Protein AF-A0A7L8GAW0-F1 (afdb_monomer_lite)

pLDDT: mean 94.49, std 5.11, range [72.31, 98.12]

Structure (mmCIF, N/CA/C/O backbone):
data_AF-A0A7L8GAW0-F1
#
_entry.id   AF-A0A7L8GAW0-F1
#
loop_
_atom_site.group_PDB
_atom_site.id
_atom_site.type_symbol
_atom_site.label_atom_id
_atom_site.label_alt_id
_atom_site.label_comp_id
_atom_site.label_asym_id
_atom_site.label_entity_id
_atom_site.label_seq_id
_atom_site.pdbx_PDB_ins_code
_atom_site.Cartn_x
_atom_site.Cartn_y
_atom_site.Cartn_z
_atom_site.occupancy
_atom_site.B_iso_or_equiv
_atom_site.auth_seq_id
_atom_site.auth_comp_id
_atom_site.auth_asym_id
_atom_site.auth_atom_id
_atom_site.pdbx_PDB_model_num
ATOM 1 N N . TRP A 1 1 ? 0.051 -0.801 -17.033 1.00 78.75 1 TRP A N 1
ATOM 2 C CA . TRP A 1 1 ? -0.127 0.002 -15.808 1.00 78.75 1 TRP A CA 1
ATOM 3 C C . TRP A 1 1 ? 1.087 -0.197 -14.921 1.00 78.75 1 TRP A C 1
ATOM 5 O O . TRP A 1 1 ? 1.540 -1.330 -14.818 1.00 78.75 1 TRP A O 1
ATOM 15 N N . ILE A 1 2 ? 1.632 0.876 -14.345 1.00 84.12 2 ILE A N 1
ATOM 16 C CA . ILE A 1 2 ? 2.745 0.828 -13.385 1.00 84.12 2 ILE A CA 1
ATOM 17 C C . ILE A 1 2 ? 2.223 1.235 -12.007 1.00 84.12 2 ILE A C 1
ATOM 19 O O . ILE A 1 2 ? 1.416 2.158 -11.907 1.00 84.12 2 ILE A O 1
ATOM 23 N N . PHE A 1 3 ? 2.671 0.545 -10.960 1.00 90.25 3 PHE A N 1
ATOM 24 C CA . PHE A 1 3 ? 2.330 0.865 -9.577 1.00 90.25 3 PHE A CA 1
ATOM 25 C C . PHE A 1 3 ? 3.541 1.484 -8.879 1.00 90.25 3 PHE A C 1
ATOM 27 O O . PHE A 1 3 ? 4.643 0.939 -8.928 1.00 90.25 3 PHE A O 1
ATOM 34 N N . LEU A 1 4 ? 3.332 2.632 -8.232 1.00 95.88 4 LEU A N 1
ATOM 35 C CA . LEU A 1 4 ? 4.364 3.336 -7.473 1.00 95.88 4 LEU A CA 1
ATOM 36 C C . LEU A 1 4 ? 4.194 3.059 -5.978 1.00 95.88 4 LEU A C 1
ATOM 38 O O . LEU A 1 4 ? 3.092 3.143 -5.436 1.00 95.88 4 LEU A O 1
ATOM 42 N N . CYS A 1 5 ? 5.293 2.724 -5.314 1.00 96.69 5 CYS A N 1
ATOM 43 C CA . CYS A 1 5 ? 5.362 2.418 -3.893 1.00 96.69 5 CYS A CA 1
ATOM 44 C C . CYS A 1 5 ? 5.377 3.704 -3.056 1.00 96.69 5 CYS A C 1
ATOM 46 O O . CYS A 1 5 ? 6.309 4.504 -3.157 1.00 96.69 5 CYS A O 1
ATOM 48 N N . ALA A 1 6 ? 4.373 3.873 -2.192 1.00 95.88 6 ALA A N 1
ATOM 49 C CA . ALA A 1 6 ? 4.233 5.025 -1.296 1.00 95.88 6 ALA A CA 1
ATOM 50 C C . ALA A 1 6 ? 5.007 4.891 0.031 1.00 95.88 6 ALA A C 1
ATOM 52 O O . ALA A 1 6 ? 5.016 5.823 0.828 1.00 95.88 6 ALA A O 1
ATOM 53 N N . ALA A 1 7 ? 5.689 3.765 0.272 1.00 96.12 7 ALA A N 1
ATOM 54 C CA . ALA A 1 7 ? 6.540 3.590 1.456 1.00 96.12 7 ALA A CA 1
ATOM 55 C C . ALA A 1 7 ? 7.844 4.413 1.398 1.00 96.12 7 ALA A C 1
ATOM 57 O O . ALA A 1 7 ? 8.649 4.399 2.326 1.00 96.12 7 ALA A O 1
ATOM 58 N N . HIS A 1 8 ? 8.076 5.131 0.299 1.00 95.75 8 HIS A N 1
ATOM 59 C CA . HIS A 1 8 ? 9.225 6.004 0.107 1.00 95.75 8 HIS A CA 1
ATOM 60 C C . HIS A 1 8 ? 8.807 7.469 0.177 1.00 95.75 8 HIS A C 1
ATOM 62 O O . HIS A 1 8 ? 7.679 7.820 -0.154 1.00 95.75 8 HIS A O 1
ATOM 68 N N . LYS A 1 9 ? 9.757 8.342 0.537 1.00 94.62 9 LYS A N 1
ATOM 69 C CA . LYS A 1 9 ? 9.531 9.794 0.632 1.00 94.62 9 LYS A CA 1
ATOM 70 C C . LYS A 1 9 ? 8.939 10.392 -0.651 1.00 94.62 9 LYS A C 1
ATOM 72 O O . LYS A 1 9 ? 8.088 11.270 -0.575 1.00 94.62 9 LYS A O 1
ATOM 77 N N . THR A 1 10 ? 9.375 9.891 -1.804 1.00 96.44 10 THR A N 1
ATOM 78 C CA . THR A 1 10 ? 8.768 10.164 -3.108 1.00 96.44 10 THR A CA 1
ATOM 79 C C . THR A 1 10 ? 8.305 8.833 -3.695 1.00 96.44 10 THR A C 1
ATOM 81 O O . THR A 1 10 ? 9.122 7.904 -3.727 1.00 96.44 10 THR A O 1
ATOM 84 N N . PRO A 1 11 ? 7.045 8.711 -4.157 1.00 96.12 11 PRO A N 1
ATOM 85 C CA . PRO A 1 11 ? 6.555 7.483 -4.767 1.00 96.12 11 PRO A CA 1
ATOM 86 C C . PRO A 1 11 ? 7.448 7.048 -5.926 1.00 96.12 11 PRO A C 1
ATOM 88 O O . PRO A 1 11 ? 7.743 7.840 -6.820 1.00 96.12 11 PRO A O 1
ATOM 91 N N . LYS A 1 12 ? 7.886 5.791 -5.904 1.00 96.38 12 LYS A N 1
ATOM 92 C CA . LYS A 1 12 ? 8.777 5.228 -6.926 1.00 96.38 12 LYS A CA 1
ATOM 93 C C . LYS A 1 12 ? 8.456 3.769 -7.199 1.00 96.38 12 LYS A C 1
ATOM 95 O O . LYS A 1 12 ? 7.795 3.116 -6.396 1.00 96.38 12 LYS A O 1
ATOM 100 N N . GLU A 1 13 ? 8.941 3.249 -8.314 1.00 96.25 13 GLU A N 1
ATOM 101 C CA . GLU A 1 13 ? 8.829 1.829 -8.631 1.00 96.25 13 GLU A CA 1
ATOM 102 C C . GLU A 1 13 ? 9.600 0.950 -7.635 1.00 96.25 13 GLU A C 1
ATOM 104 O O . GLU A 1 13 ? 10.635 1.332 -7.080 1.00 96.25 13 GLU A O 1
ATOM 109 N N . CYS A 1 14 ? 9.053 -0.235 -7.384 1.00 96.25 14 CYS A N 1
ATOM 110 C CA . CYS A 1 14 ? 9.677 -1.300 -6.609 1.00 96.25 14 CYS A CA 1
ATOM 111 C C . CYS A 1 14 ? 9.445 -2.630 -7.328 1.00 96.25 14 CYS A C 1
ATOM 113 O O . CYS A 1 14 ? 8.430 -2.769 -8.018 1.00 96.25 14 CYS A O 1
ATOM 115 N N . PRO A 1 15 ? 10.320 -3.630 -7.127 1.00 96.69 15 PRO A N 1
ATOM 116 C CA . PRO A 1 15 ? 10.020 -5.003 -7.512 1.00 96.69 15 PRO A CA 1
ATOM 117 C C . PRO A 1 15 ? 8.654 -5.428 -6.967 1.00 96.69 15 PRO A C 1
ATOM 119 O O . PRO A 1 15 ? 8.278 -5.036 -5.864 1.00 96.69 15 PRO A O 1
ATOM 122 N N . ALA A 1 16 ? 7.910 -6.246 -7.715 1.00 95.12 16 ALA A N 1
ATOM 123 C CA . ALA A 1 16 ? 6.536 -6.606 -7.350 1.00 95.12 16 ALA A CA 1
ATOM 124 C C . ALA A 1 16 ? 6.426 -7.209 -5.935 1.00 95.12 16 ALA A C 1
ATOM 126 O O . ALA A 1 16 ? 5.479 -6.910 -5.204 1.00 95.12 16 ALA A O 1
ATOM 127 N N . ILE A 1 17 ? 7.418 -8.009 -5.527 1.00 97.12 17 ILE A N 1
ATOM 128 C CA . ILE A 1 17 ? 7.468 -8.601 -4.186 1.00 97.12 17 ILE A CA 1
ATOM 129 C C . ILE A 1 17 ? 7.686 -7.544 -3.095 1.00 97.12 17 ILE A C 1
ATOM 131 O O . ILE A 1 17 ? 6.975 -7.545 -2.092 1.00 97.12 17 ILE A O 1
ATOM 135 N N . ASP A 1 18 ? 8.599 -6.596 -3.314 1.00 96.75 18 ASP A N 1
ATOM 136 C CA . ASP A 1 18 ? 8.872 -5.509 -2.370 1.00 96.75 18 ASP A CA 1
ATOM 137 C C . ASP A 1 18 ? 7.706 -4.530 -2.293 1.00 96.75 18 ASP A C 1
ATOM 139 O O . ASP A 1 18 ? 7.335 -4.108 -1.201 1.00 96.75 18 ASP A O 1
ATOM 143 N N . TYR A 1 19 ? 7.092 -4.206 -3.436 1.00 97.06 19 TYR A N 1
ATOM 144 C CA . TYR A 1 19 ? 5.870 -3.409 -3.492 1.00 97.06 19 TYR A CA 1
ATOM 145 C C . TYR A 1 19 ? 4.784 -4.048 -2.627 1.00 97.06 19 TYR A C 1
ATOM 147 O O . TYR A 1 19 ? 4.268 -3.406 -1.716 1.00 97.06 19 TYR A O 1
ATOM 155 N N . THR A 1 20 ? 4.509 -5.336 -2.852 1.00 97.06 20 THR A N 1
ATOM 156 C CA . THR A 1 20 ? 3.497 -6.084 -2.094 1.00 97.06 20 THR A CA 1
ATOM 157 C C . THR A 1 20 ? 3.814 -6.077 -0.601 1.00 97.06 20 THR A C 1
ATOM 159 O O . THR A 1 20 ? 2.938 -5.777 0.208 1.00 97.06 20 THR A O 1
ATOM 162 N N . ARG A 1 21 ? 5.072 -6.337 -0.222 1.00 98.12 21 ARG A N 1
ATOM 163 C CA . ARG A 1 21 ? 5.505 -6.301 1.181 1.00 98.12 21 ARG A CA 1
ATOM 164 C C . ARG A 1 21 ? 5.285 -4.925 1.807 1.00 98.12 21 ARG A C 1
ATOM 166 O O . ARG A 1 21 ? 4.711 -4.846 2.886 1.00 98.12 21 ARG A O 1
ATOM 173 N N . H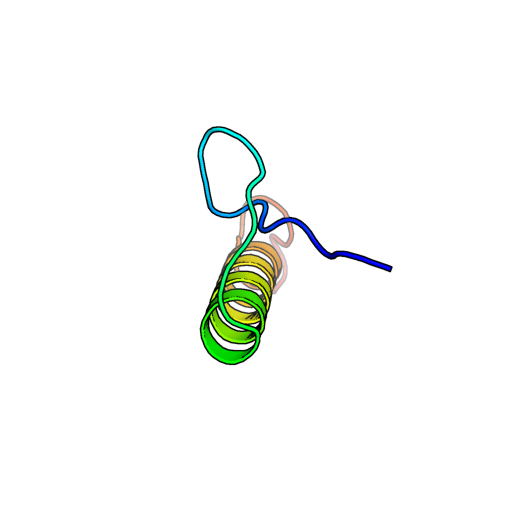IS A 1 22 ? 5.721 -3.854 1.148 1.00 97.75 22 HIS A N 1
ATOM 174 C CA . HIS A 1 22 ? 5.568 -2.490 1.656 1.00 97.75 22 HIS A CA 1
ATOM 175 C C . HIS A 1 22 ? 4.098 -2.080 1.778 1.00 97.75 22 HIS A C 1
ATOM 177 O O . HIS A 1 22 ? 3.719 -1.422 2.745 1.00 97.75 22 HIS A O 1
ATOM 183 N N . THR A 1 23 ? 3.257 -2.489 0.829 1.00 96.88 23 THR A N 1
ATOM 184 C CA . THR A 1 23 ? 1.813 -2.258 0.904 1.00 96.88 23 THR A CA 1
ATOM 185 C C . THR A 1 23 ? 1.192 -2.998 2.086 1.00 96.88 23 THR A C 1
ATOM 187 O O . THR A 1 23 ? 0.410 -2.398 2.822 1.00 96.88 23 THR A O 1
ATOM 190 N N . LEU A 1 24 ? 1.546 -4.269 2.296 1.00 98.00 24 LEU A N 1
ATOM 191 C CA . LEU A 1 24 ? 1.034 -5.064 3.415 1.00 98.00 24 LEU A CA 1
ATOM 192 C C . LEU A 1 24 ? 1.485 -4.509 4.768 1.00 98.00 24 LEU A C 1
ATOM 194 O O . LEU A 1 24 ? 0.658 -4.375 5.665 1.00 98.00 24 LEU A O 1
ATOM 198 N N . ASP A 1 25 ? 2.760 -4.147 4.900 1.00 97.31 25 ASP A N 1
ATOM 199 C CA . ASP A 1 25 ? 3.306 -3.535 6.115 1.00 97.31 25 ASP A CA 1
ATOM 200 C C . ASP A 1 25 ? 2.605 -2.209 6.442 1.00 97.31 25 ASP A C 1
ATOM 202 O O . ASP A 1 25 ? 2.099 -2.022 7.549 1.00 97.31 25 ASP A O 1
ATOM 206 N N . GLY A 1 26 ? 2.459 -1.327 5.446 1.00 96.00 26 GLY A N 1
ATOM 207 C CA . GLY A 1 26 ? 1.753 -0.058 5.612 1.00 96.00 26 GLY A CA 1
ATOM 208 C C . GLY A 1 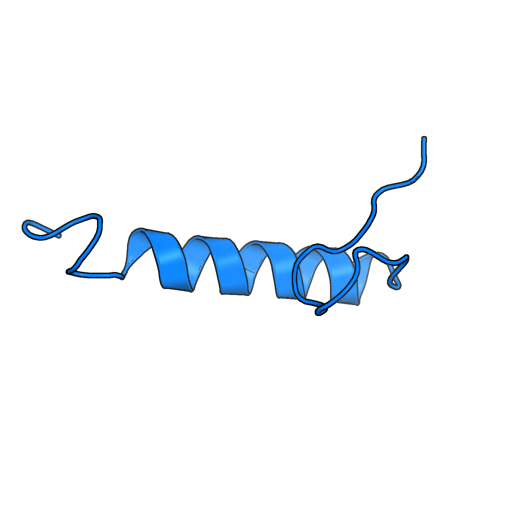26 ? 0.283 -0.244 5.996 1.00 96.00 26 GLY A C 1
ATOM 209 O O . GLY A 1 26 ? -0.213 0.441 6.894 1.00 96.00 26 GLY A O 1
ATOM 210 N N . ALA A 1 27 ? -0.410 -1.198 5.366 1.00 97.00 27 ALA A N 1
ATOM 211 C CA . ALA A 1 27 ? -1.789 -1.532 5.709 1.00 97.00 27 ALA A CA 1
ATOM 212 C C . ALA A 1 27 ? -1.894 -2.090 7.135 1.00 97.00 27 ALA A C 1
ATOM 214 O O . ALA A 1 27 ? -2.758 -1.657 7.897 1.00 97.00 27 ALA A O 1
ATOM 215 N N . ALA A 1 28 ? -1.000 -3.000 7.526 1.00 97.06 28 ALA A N 1
ATOM 216 C CA . ALA A 1 28 ? -0.968 -3.558 8.871 1.00 97.06 28 ALA A CA 1
ATOM 217 C C . ALA A 1 28 ? -0.702 -2.470 9.921 1.00 97.06 28 ALA A C 1
ATOM 219 O O . ALA A 1 28 ? -1.439 -2.381 10.903 1.00 97.06 28 ALA A O 1
ATOM 220 N N . CYS A 1 29 ? 0.288 -1.604 9.701 1.00 96.19 29 CYS A N 1
ATOM 221 C CA . CYS A 1 29 ? 0.605 -0.495 10.600 1.00 96.19 29 CYS A CA 1
ATOM 222 C C . CYS A 1 29 ? -0.585 0.462 10.763 1.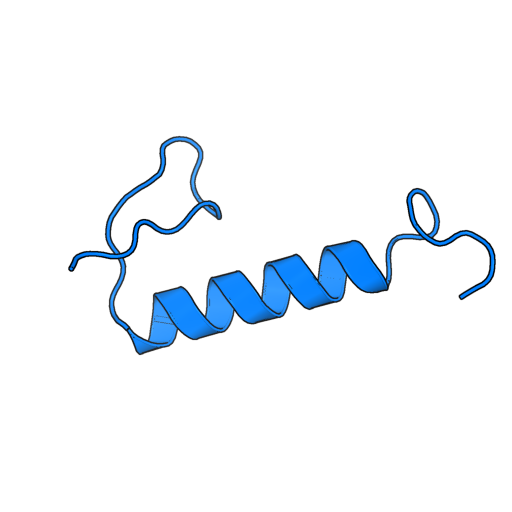00 96.19 29 CYS A C 1
ATOM 224 O O . CYS A 1 29 ? -0.947 0.825 11.883 1.00 96.19 29 CYS A O 1
ATOM 226 N N . LEU A 1 30 ? -1.249 0.817 9.658 1.00 95.94 30 LEU A N 1
ATOM 227 C CA . LEU A 1 30 ? -2.425 1.684 9.689 1.00 95.94 30 LEU A CA 1
ATOM 228 C C . LEU A 1 30 ? -3.579 1.042 10.465 1.00 95.94 30 LEU A C 1
ATOM 230 O O . LEU A 1 30 ? -4.166 1.687 11.332 1.00 95.94 30 LEU A O 1
ATOM 234 N N . LEU A 1 31 ? -3.889 -0.221 10.170 1.00 95.88 31 LEU A N 1
ATOM 235 C CA . LEU A 1 31 ? -5.001 -0.940 10.790 1.00 95.88 31 LEU A CA 1
ATOM 236 C C . LEU A 1 31 ? -4.784 -1.193 12.285 1.00 95.88 31 LEU A C 1
ATOM 238 O O . LEU A 1 31 ? -5.763 -1.215 13.021 1.00 95.88 31 LEU A O 1
ATOM 242 N N . ASN A 1 32 ? -3.534 -1.345 12.731 1.00 95.50 32 ASN A N 1
ATOM 243 C CA . ASN A 1 32 ? -3.177 -1.525 14.145 1.00 95.50 32 ASN A CA 1
ATOM 244 C C . ASN A 1 32 ? -2.884 -0.202 14.875 1.00 95.50 32 ASN A C 1
ATOM 246 O O . ASN A 1 32 ? -2.495 -0.198 16.042 1.00 95.50 32 ASN A O 1
ATOM 250 N N . SER A 1 33 ? -3.033 0.943 14.211 1.00 95.88 33 SER A N 1
ATOM 251 C CA . SER A 1 33 ? -2.762 2.227 14.839 1.00 95.88 33 SER A CA 1
ATOM 252 C C . SER A 1 33 ? -3.928 2.654 15.727 1.00 95.88 33 SER A C 1
ATOM 254 O O . SER A 1 33 ? -4.976 3.052 15.224 1.00 95.88 33 SER A O 1
ATOM 256 N N . ASN A 1 34 ? -3.705 2.704 17.043 1.00 95.00 34 ASN A N 1
ATOM 257 C CA . ASN A 1 34 ? -4.681 3.206 18.021 1.00 95.00 34 ASN A CA 1
ATOM 258 C C . ASN A 1 34 ? -5.105 4.669 17.759 1.00 95.00 34 ASN A C 1
ATOM 260 O O . ASN A 1 34 ? -6.146 5.124 18.216 1.00 95.00 34 ASN A O 1
ATOM 264 N N . LYS A 1 35 ? -4.301 5.421 16.991 1.00 96.06 35 LYS A N 1
ATOM 265 C CA . LYS A 1 35 ? -4.643 6.776 16.539 1.00 96.06 35 LYS A CA 1
ATOM 266 C C . LYS A 1 35 ? -5.817 6.773 15.557 1.00 96.06 35 LYS A C 1
ATOM 268 O O . LYS A 1 35 ? -6.654 7.667 15.614 1.00 96.06 35 LYS A O 1
ATOM 273 N N . TYR A 1 36 ? -5.832 5.819 14.629 1.00 94.12 36 TYR A N 1
ATOM 274 C CA . TYR A 1 36 ? -6.840 5.736 13.569 1.00 94.12 36 TYR A CA 1
ATOM 275 C C . TYR A 1 36 ? -7.960 4.745 13.917 1.00 94.12 36 TYR A C 1
ATOM 277 O O . TYR A 1 36 ? -9.094 4.940 13.491 1.00 94.12 36 TYR A O 1
ATOM 285 N N . PHE A 1 37 ? -7.664 3.728 14.732 1.00 95.19 37 PHE A N 1
ATOM 286 C CA . PHE A 1 37 ? -8.602 2.710 15.207 1.00 95.19 37 PHE A CA 1
ATOM 287 C C . PHE A 1 37 ? -8.470 2.513 16.732 1.00 95.19 37 PHE A C 1
ATOM 289 O O . PHE A 1 37 ? -7.916 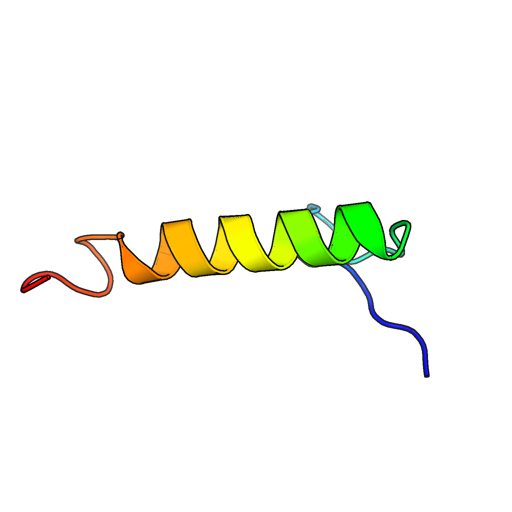1.509 17.165 1.00 95.19 37 PHE A O 1
ATOM 296 N N . PRO A 1 38 ? -8.976 3.450 17.559 1.00 89.06 38 PRO A N 1
ATOM 297 C CA . PRO A 1 38 ? -8.799 3.436 19.019 1.00 89.06 38 PRO A CA 1
ATOM 298 C C . PRO A 1 38 ? -9.537 2.316 19.77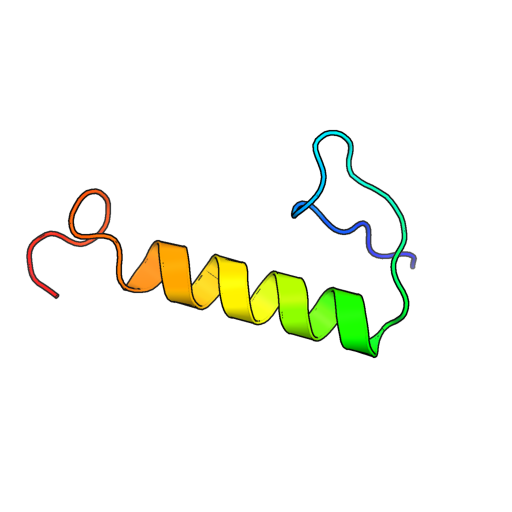2 1.00 89.06 38 PRO A C 1
ATOM 300 O O . PRO A 1 38 ? -9.358 2.148 20.973 1.00 89.06 38 PRO A O 1
ATOM 303 N N . SER A 1 39 ? -10.431 1.599 19.092 1.00 90.94 39 SER A N 1
ATOM 304 C CA . SER A 1 39 ? -11.249 0.519 19.665 1.00 90.94 39 SER A CA 1
ATOM 305 C C . SER A 1 39 ? -10.887 -0.854 19.103 1.00 90.94 39 SER A C 1
ATOM 307 O O . SER A 1 39 ? -11.688 -1.782 19.205 1.00 90.94 39 SER A O 1
ATOM 309 N N . ARG A 1 40 ? -9.733 -0.957 18.444 1.00 72.31 40 ARG A N 1
ATOM 310 C CA . ARG A 1 40 ? -9.203 -2.213 17.924 1.00 72.31 40 ARG A CA 1
ATOM 311 C C . ARG A 1 40 ? -8.160 -2.781 18.879 1.00 72.31 40 ARG A C 1
ATOM 313 O O . ARG A 1 40 ? -7.458 -1.971 19.520 1.00 72.31 40 ARG A O 1
#

Radius of gyration: 12.17 Å; chains: 1; bounding box: 21×19×36 Å

Secondary structure (DSSP, 8-state):
----BTTSSS-B---HHHHHHHHHHHHHHHHT-TTT-TT-

InterPro domains:
  IPR036703 MOB kinase activator superfamily [G3DSA:1.20.140.30] (1-40)
  IPR036703 MOB kinase activator superfamily [SSF101152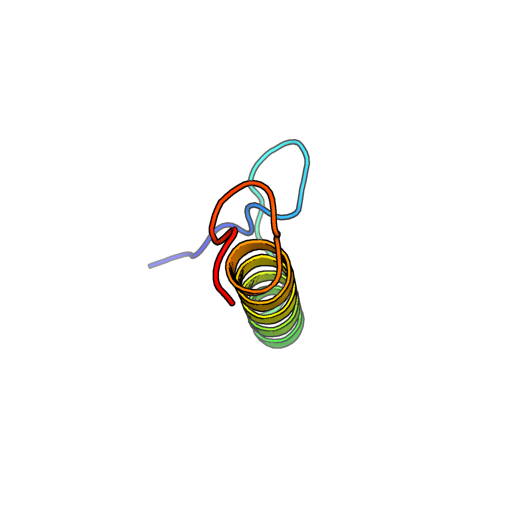] (1-40)

Organism: NCBI:txid2775108

Foldseek 3Di:
DFAFAPLDPDTHHDDPVVSVVSVVVVVVCQVPDCVNVVPD

Sequence (40 aa):
WIFLCAAHKTPKECPAIDYTRHTLDGAACLLNSNKYFPSR